Protein AF-A0A1X7M3A1-F1 (afdb_monomer_lite)

Structure (mmCIF, N/CA/C/O backbone):
data_AF-A0A1X7M3A1-F1
#
_entry.id   AF-A0A1X7M3A1-F1
#
loop_
_atom_site.group_PDB
_atom_site.id
_atom_site.type_symbol
_atom_site.label_atom_id
_atom_site.label_alt_id
_atom_site.label_comp_id
_atom_site.label_asym_id
_atom_site.label_entity_id
_atom_site.label_seq_id
_atom_site.pdbx_PDB_ins_code
_atom_site.Cartn_x
_atom_site.Cartn_y
_atom_site.Cartn_z
_atom_site.occupancy
_atom_site.B_iso_or_equiv
_atom_site.auth_seq_id
_atom_site.auth_comp_id
_atom_site.auth_asym_id
_atom_site.auth_atom_id
_atom_site.pdbx_PDB_model_num
ATOM 1 N N . MET A 1 1 ? 24.610 -5.486 -11.138 1.00 40.34 1 MET A N 1
ATOM 2 C CA . MET A 1 1 ? 24.273 -4.386 -10.206 1.00 40.34 1 MET A CA 1
ATOM 3 C C . MET A 1 1 ? 22.806 -4.533 -9.834 1.00 40.34 1 MET A C 1
ATOM 5 O O . MET A 1 1 ? 21.951 -4.354 -10.689 1.00 40.34 1 MET A O 1
ATOM 9 N N . ASN A 1 2 ? 22.515 -4.993 -8.616 1.00 49.44 2 ASN A N 1
ATOM 10 C CA . ASN A 1 2 ? 21.160 -5.357 -8.203 1.00 49.44 2 ASN A CA 1
ATOM 11 C C . ASN A 1 2 ? 20.343 -4.076 -7.988 1.00 49.44 2 ASN A C 1
ATOM 13 O O . ASN A 1 2 ? 20.438 -3.456 -6.929 1.00 49.44 2 ASN A O 1
ATOM 17 N N . GLN A 1 3 ? 19.582 -3.658 -9.002 1.00 53.28 3 GLN A N 1
ATOM 18 C CA . GLN A 1 3 ? 18.645 -2.543 -8.903 1.00 53.28 3 GLN A CA 1
ATOM 19 C C . GLN A 1 3 ? 17.537 -2.942 -7.927 1.00 53.28 3 GLN A C 1
ATOM 21 O O . GLN A 1 3 ? 16.492 -3.468 -8.306 1.00 53.28 3 GLN A O 1
ATOM 26 N N . LYS A 1 4 ? 17.788 -2.752 -6.629 1.00 55.84 4 LYS A N 1
ATOM 27 C CA . LYS A 1 4 ? 16.730 -2.759 -5.627 1.00 55.84 4 LYS A CA 1
ATOM 28 C C . LYS A 1 4 ? 15.758 -1.679 -6.088 1.00 55.84 4 LYS A C 1
ATOM 30 O O . LYS A 1 4 ? 16.116 -0.505 -6.041 1.00 55.84 4 LYS A O 1
ATOM 35 N N . ARG A 1 5 ? 14.580 -2.075 -6.582 1.00 62.12 5 ARG A N 1
ATOM 36 C CA . ARG A 1 5 ? 13.442 -1.171 -6.790 1.00 62.12 5 ARG A CA 1
ATOM 37 C C . ARG A 1 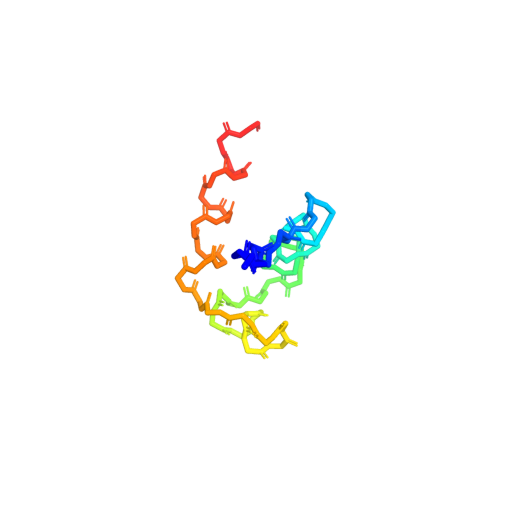5 ? 13.139 -0.554 -5.426 1.00 62.12 5 ARG A C 1
ATOM 39 O O . ARG A 1 5 ? 12.439 -1.142 -4.607 1.00 62.12 5 ARG A O 1
ATOM 46 N N . GLN A 1 6 ? 13.805 0.553 -5.122 1.00 68.12 6 GLN A N 1
ATOM 47 C CA . GLN A 1 6 ? 13.600 1.299 -3.897 1.00 68.12 6 GLN A CA 1
ATOM 48 C C . GLN A 1 6 ? 12.330 2.095 -4.120 1.00 68.12 6 GLN A C 1
ATOM 50 O O . GLN A 1 6 ? 12.335 3.121 -4.788 1.00 68.12 6 GLN A O 1
ATOM 55 N N . PHE A 1 7 ? 11.227 1.570 -3.599 1.00 77.44 7 PHE A N 1
ATOM 56 C CA . PHE A 1 7 ? 10.017 2.357 -3.445 1.00 77.44 7 PHE A CA 1
ATOM 57 C C . PHE A 1 7 ? 10.342 3.507 -2.498 1.00 77.44 7 PHE A C 1
ATOM 59 O O . PHE A 1 7 ? 10.795 3.266 -1.370 1.00 77.44 7 PHE A O 1
ATOM 66 N N . THR A 1 8 ? 10.160 4.734 -2.978 1.00 83.19 8 THR A N 1
ATOM 67 C CA . THR A 1 8 ? 10.386 5.934 -2.178 1.00 83.19 8 THR A CA 1
ATOM 68 C C . THR A 1 8 ? 9.469 5.909 -0.953 1.00 83.19 8 THR A C 1
ATOM 70 O O . THR A 1 8 ? 8.389 5.307 -0.984 1.00 83.19 8 THR A O 1
ATOM 73 N N . PRO A 1 9 ? 9.889 6.516 0.167 1.00 82.88 9 PRO A N 1
ATOM 74 C CA . PRO A 1 9 ? 9.035 6.618 1.349 1.00 82.88 9 PRO A CA 1
ATOM 75 C C . PRO A 1 9 ? 7.710 7.333 1.038 1.00 82.88 9 PRO A C 1
ATOM 77 O O . PRO A 1 9 ? 6.683 6.972 1.605 1.00 82.88 9 PRO A O 1
ATOM 80 N N . GLU A 1 10 ? 7.723 8.279 0.098 1.00 85.06 10 GLU A N 1
ATOM 81 C CA . GLU A 1 10 ? 6.533 8.962 -0.420 1.00 85.06 10 GLU A CA 1
ATOM 82 C C . GLU A 1 10 ? 5.583 7.988 -1.120 1.00 85.06 10 GLU A C 1
ATOM 84 O O . GLU A 1 10 ? 4.417 7.917 -0.748 1.00 85.06 10 GLU A O 1
ATOM 89 N N . PHE A 1 11 ? 6.096 7.132 -2.012 1.00 86.56 11 PHE A N 1
ATOM 90 C CA . PHE A 1 11 ? 5.284 6.114 -2.684 1.00 86.56 11 PHE A CA 1
ATOM 91 C C . PHE A 1 11 ? 4.628 5.150 -1.689 1.00 86.56 11 PHE A C 1
ATOM 93 O O . PHE A 1 11 ? 3.471 4.767 -1.844 1.00 86.56 11 PHE A O 1
ATOM 100 N N . LYS A 1 12 ? 5.348 4.765 -0.626 1.00 86.88 12 LYS A N 1
ATOM 101 C CA . LYS A 1 12 ? 4.775 3.929 0.440 1.00 86.88 12 LYS A CA 1
ATOM 102 C C . LYS A 1 12 ? 3.665 4.661 1.189 1.00 86.88 12 LYS A C 1
ATOM 104 O O . LYS A 1 12 ? 2.643 4.046 1.473 1.00 86.88 12 LYS A O 1
ATOM 109 N N . LYS A 1 13 ? 3.852 5.950 1.497 1.00 87.19 13 LYS A N 1
ATOM 110 C CA . LYS A 1 13 ? 2.831 6.776 2.154 1.00 87.19 13 LYS A CA 1
ATOM 111 C C . LYS A 1 13 ? 1.589 6.925 1.291 1.00 87.19 13 LYS A C 1
ATOM 113 O O . LYS A 1 13 ? 0.509 6.677 1.804 1.00 87.19 13 LYS A O 1
ATOM 118 N N . GLU A 1 14 ? 1.735 7.253 0.009 1.00 88.62 14 GLU A N 1
ATOM 119 C CA . GLU A 1 14 ? 0.602 7.332 -0.920 1.00 88.62 14 GLU A CA 1
ATOM 120 C C . GLU A 1 14 ? -0.137 5.997 -1.014 1.00 88.62 14 GLU A C 1
ATOM 122 O O . GLU A 1 14 ? -1.363 5.959 -0.970 1.00 88.62 14 GLU A O 1
ATOM 127 N N . ALA A 1 15 ? 0.599 4.885 -1.064 1.00 89.00 15 ALA A N 1
ATOM 128 C CA . ALA A 1 15 ? -0.003 3.563 -1.129 1.00 89.00 15 ALA A CA 1
ATOM 129 C C . ALA A 1 15 ? -0.798 3.204 0.138 1.00 89.00 15 ALA A C 1
ATOM 131 O O . ALA A 1 15 ? -1.876 2.614 0.051 1.00 89.00 15 ALA A O 1
ATOM 132 N N . VAL A 1 16 ? -0.281 3.565 1.317 1.00 88.44 16 VAL A N 1
ATOM 133 C CA . VAL A 1 16 ? -0.981 3.380 2.59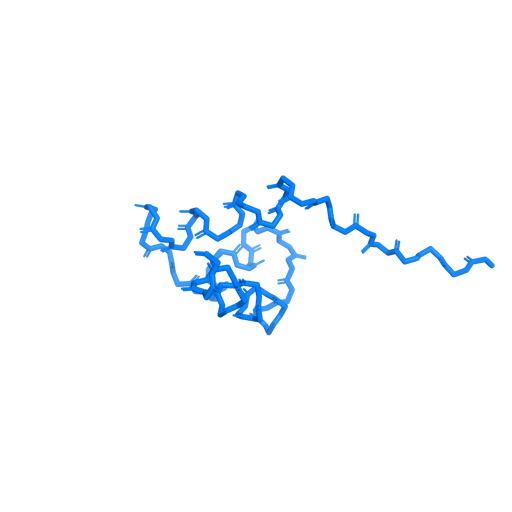6 1.00 88.44 16 VAL A CA 1
ATOM 134 C C . VAL A 1 16 ? -2.171 4.334 2.705 1.00 88.44 16 VAL A C 1
ATOM 136 O O . VAL A 1 16 ? -3.249 3.888 3.087 1.00 88.44 16 VAL A O 1
ATOM 139 N N . ALA A 1 17 ? -2.012 5.595 2.298 1.00 89.12 17 ALA A N 1
ATOM 140 C CA . ALA A 1 17 ? -3.072 6.600 2.261 1.00 89.12 17 ALA A CA 1
ATOM 141 C C . ALA A 1 17 ? -4.229 6.176 1.346 1.00 89.12 17 ALA A C 1
ATOM 143 O O . ALA A 1 17 ? -5.389 6.332 1.702 1.00 89.12 17 ALA A O 1
ATOM 144 N N . LEU A 1 18 ? -3.950 5.527 0.215 1.00 89.31 18 LEU A N 1
ATOM 145 C CA . LEU A 1 18 ? -4.977 4.928 -0.645 1.00 89.31 18 LEU A CA 1
ATOM 146 C C . LEU A 1 18 ? -5.839 3.900 0.108 1.00 89.31 18 LEU A C 1
ATOM 148 O O . LEU A 1 18 ? -7.060 3.873 -0.033 1.00 89.31 18 LEU A O 1
ATOM 152 N N . VAL A 1 19 ? -5.216 3.071 0.945 1.00 87.94 19 VAL A N 1
ATOM 153 C CA . VAL A 1 19 ? -5.923 2.061 1.747 1.00 87.94 19 VAL A CA 1
ATOM 154 C C . VAL A 1 19 ? -6.686 2.704 2.909 1.00 87.94 19 VAL A C 1
ATOM 156 O O . VAL A 1 19 ? -7.823 2.325 3.177 1.00 87.94 19 VAL A O 1
ATOM 159 N N . THR A 1 20 ? -6.087 3.678 3.599 1.00 85.00 20 THR A N 1
ATOM 160 C CA . THR A 1 20 ? -6.667 4.276 4.814 1.00 85.00 20 THR A CA 1
ATOM 161 C C . THR A 1 20 ? -7.644 5.416 4.539 1.00 85.00 20 THR A C 1
ATOM 163 O O . THR A 1 20 ? -8.669 5.498 5.205 1.00 85.00 20 THR A O 1
ATOM 166 N N . GLU A 1 21 ? -7.344 6.295 3.584 1.00 86.56 21 GLU A N 1
ATOM 167 C CA . GLU A 1 21 ? -8.153 7.476 3.252 1.00 86.56 21 GLU A CA 1
ATOM 168 C C . GLU A 1 21 ? -9.222 7.149 2.211 1.00 86.56 21 GLU A C 1
ATOM 170 O O . GLU A 1 21 ? -10.394 7.460 2.408 1.00 86.56 21 GLU A O 1
ATOM 175 N N . GLN A 1 22 ? -8.858 6.455 1.127 1.00 83.88 22 GLN A N 1
ATOM 176 C CA . GLN A 1 22 ? -9.829 6.085 0.090 1.00 83.88 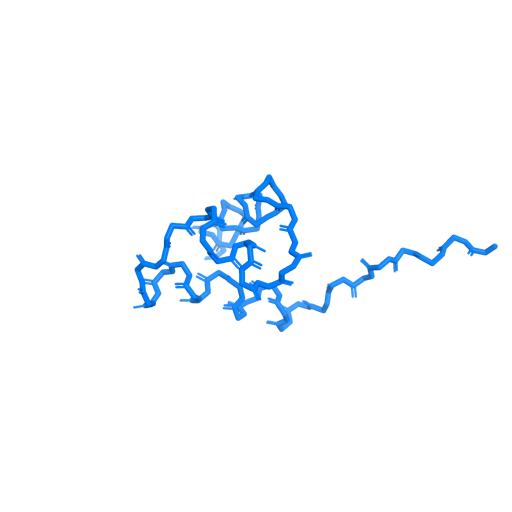22 GLN A CA 1
ATOM 177 C C . GLN A 1 22 ? -10.574 4.770 0.387 1.00 83.88 22 GLN A C 1
ATOM 179 O O . GLN A 1 22 ? -11.376 4.331 -0.434 1.00 83.88 22 GLN A O 1
ATOM 184 N N . ASN A 1 23 ? -10.342 4.137 1.547 1.00 82.19 23 ASN A N 1
ATOM 185 C CA . ASN A 1 23 ? -10.958 2.858 1.937 1.00 82.19 23 ASN A CA 1
ATOM 186 C C . ASN A 1 23 ? -10.747 1.729 0.905 1.00 82.19 23 ASN A C 1
ATOM 188 O O . ASN A 1 23 ? -11.551 0.798 0.807 1.00 82.19 23 ASN A O 1
ATOM 192 N N . TYR A 1 24 ? -9.658 1.782 0.130 1.00 87.19 24 TYR A N 1
ATOM 193 C CA . TYR A 1 24 ? -9.319 0.692 -0.780 1.00 87.19 24 TYR A CA 1
ATOM 194 C C . TYR A 1 24 ? -8.853 -0.523 0.010 1.00 87.19 24 TYR A C 1
ATOM 196 O O . TYR A 1 24 ? -8.115 -0.423 0.988 1.00 87.19 24 TYR A O 1
ATOM 204 N N . THR A 1 25 ? -9.207 -1.711 -0.467 1.00 87.38 25 THR A N 1
ATOM 205 C CA . THR A 1 25 ? -8.595 -2.927 0.067 1.00 87.38 25 THR A CA 1
ATOM 206 C C . THR A 1 25 ? -7.126 -3.003 -0.350 1.00 87.38 25 THR A C 1
ATOM 208 O O . THR A 1 25 ? -6.740 -2.553 -1.431 1.00 87.38 25 THR A O 1
ATOM 211 N N . VAL A 1 26 ? -6.292 -3.635 0.481 1.00 87.62 26 VAL A N 1
ATOM 212 C CA . VAL A 1 26 ? -4.864 -3.853 0.182 1.00 87.62 26 VAL A CA 1
ATOM 213 C C . VAL A 1 26 ? -4.669 -4.535 -1.179 1.00 87.62 26 VAL A C 1
ATOM 215 O O . VAL A 1 26 ? -3.696 -4.266 -1.874 1.00 87.62 26 VAL A O 1
ATOM 218 N N . ALA A 1 27 ? -5.599 -5.397 -1.594 1.00 88.94 27 ALA A N 1
ATOM 219 C CA . ALA A 1 27 ? -5.573 -6.006 -2.917 1.00 88.94 27 ALA A CA 1
ATOM 220 C C . ALA A 1 27 ? -5.817 -4.976 -4.032 1.00 88.94 27 ALA A C 1
ATOM 222 O O . ALA A 1 27 ? -5.004 -4.889 -4.947 1.00 88.94 27 ALA A O 1
ATOM 223 N N . GLN A 1 28 ? -6.873 -4.161 -3.934 1.00 90.12 28 GLN A N 1
ATOM 224 C CA . GLN A 1 28 ? -7.206 -3.168 -4.962 1.00 90.12 28 GLN A CA 1
ATOM 225 C C . GLN A 1 28 ? -6.146 -2.074 -5.088 1.00 90.12 28 GLN A C 1
ATOM 227 O O . GLN A 1 28 ? -5.732 -1.754 -6.200 1.00 90.12 28 GLN A O 1
ATOM 232 N N . ALA A 1 29 ? -5.666 -1.533 -3.966 1.00 90.12 29 ALA A N 1
ATO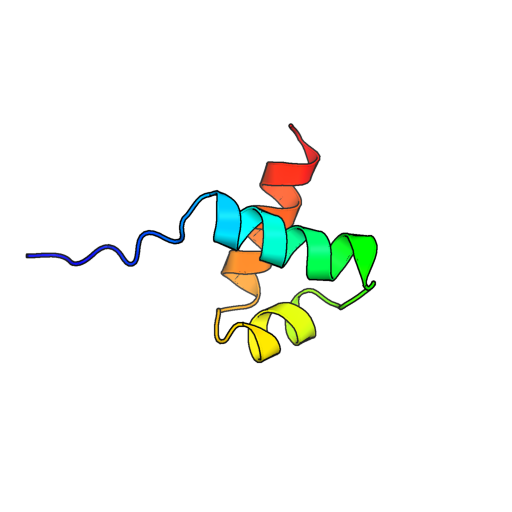M 233 C CA . ALA A 1 29 ? -4.604 -0.534 -3.982 1.00 90.12 29 ALA A CA 1
ATOM 234 C C . ALA A 1 29 ? -3.307 -1.116 -4.569 1.00 90.12 29 ALA A C 1
ATOM 236 O O . ALA A 1 29 ? -2.638 -0.465 -5.367 1.00 90.12 29 ALA A O 1
ATOM 237 N N . ALA A 1 30 ? -2.985 -2.376 -4.263 1.00 89.62 30 ALA A N 1
ATOM 238 C CA . ALA A 1 30 ? -1.822 -3.043 -4.835 1.00 89.62 30 ALA A CA 1
ATOM 239 C C . ALA A 1 30 ? -1.949 -3.258 -6.351 1.00 89.62 30 ALA A C 1
ATOM 241 O O . ALA A 1 30 ? -1.005 -2.959 -7.080 1.00 89.62 30 ALA A O 1
ATOM 242 N N . THR A 1 31 ? -3.116 -3.694 -6.838 1.00 89.69 31 THR A N 1
ATOM 243 C CA . THR A 1 31 ? -3.394 -3.813 -8.278 1.00 89.69 31 THR A CA 1
ATOM 244 C C . THR A 1 31 ? -3.311 -2.457 -8.977 1.00 89.69 31 THR A C 1
ATOM 246 O O . THR A 1 31 ? -2.675 -2.361 -10.023 1.00 89.69 31 THR A O 1
ATOM 249 N N . SER A 1 32 ? -3.884 -1.405 -8.385 1.00 86.94 32 SER A N 1
ATOM 250 C CA . SER A 1 32 ? -3.864 -0.047 -8.946 1.00 86.94 32 SER A CA 1
ATOM 251 C C . SER A 1 32 ? -2.452 0.536 -9.031 1.00 86.94 32 SER A C 1
ATOM 253 O O . SER A 1 32 ? -2.137 1.255 -9.972 1.00 86.94 32 SER A O 1
ATOM 255 N N . L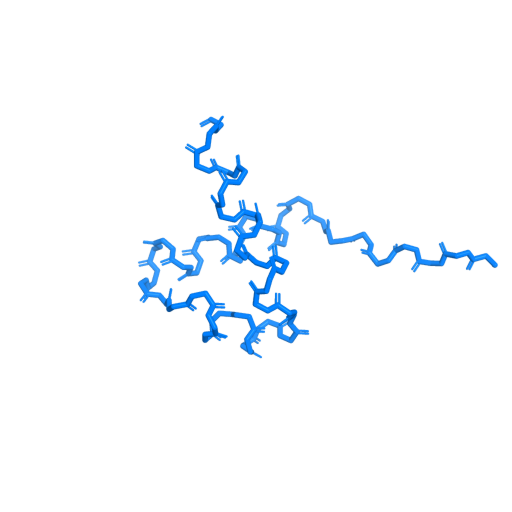EU A 1 33 ? -1.598 0.222 -8.055 1.00 85.62 33 LEU A N 1
ATOM 256 C CA . LEU A 1 33 ? -0.209 0.683 -7.991 1.00 85.62 33 LEU A CA 1
ATOM 257 C C . LEU A 1 33 ? 0.773 -0.260 -8.705 1.00 85.62 33 LEU A C 1
ATOM 259 O O . LEU A 1 33 ? 1.972 0.013 -8.739 1.00 85.62 33 LEU A O 1
ATOM 263 N N . GLY A 1 34 ? 0.296 -1.389 -9.240 1.00 87.56 34 GLY A N 1
ATOM 264 C CA . GLY A 1 34 ? 1.136 -2.397 -9.889 1.00 87.56 34 GLY A CA 1
ATOM 265 C C . GLY A 1 34 ? 2.131 -3.082 -8.943 1.00 87.56 34 GLY A C 1
ATOM 266 O O . GLY A 1 34 ? 3.183 -3.551 -9.383 1.00 87.56 34 GLY A O 1
ATOM 267 N N . ILE A 1 35 ? 1.831 -3.132 -7.642 1.00 87.69 35 ILE A N 1
ATOM 268 C CA . ILE A 1 35 ? 2.659 -3.796 -6.628 1.00 87.69 35 ILE A CA 1
ATOM 269 C C . ILE A 1 35 ? 1.984 -5.065 -6.109 1.00 87.69 35 ILE A C 1
ATOM 271 O O . ILE A 1 35 ? 0.789 -5.289 -6.265 1.00 87.69 35 ILE A O 1
ATOM 275 N N . SER A 1 36 ? 2.755 -5.920 -5.447 1.00 89.25 36 SER A N 1
ATOM 276 C CA . SER A 1 36 ? 2.218 -7.100 -4.776 1.00 89.25 36 SER A CA 1
ATOM 277 C C . SER A 1 36 ? 1.463 -6.720 -3.502 1.00 89.25 36 SER A C 1
ATOM 279 O O . SER A 1 36 ? 1.996 -6.010 -2.646 1.00 89.25 36 SER A O 1
ATOM 281 N N . SER A 1 37 ? 0.266 -7.280 -3.310 1.00 89.81 37 SER A N 1
ATOM 282 C CA . SER A 1 37 ? -0.586 -7.031 -2.133 1.00 89.81 37 SER A CA 1
ATOM 283 C C . SER A 1 37 ? 0.131 -7.326 -0.817 1.00 89.81 37 SER A C 1
ATOM 285 O O . SER A 1 37 ? -0.044 -6.610 0.159 1.00 89.81 37 SER A O 1
ATOM 287 N N . LYS A 1 38 ? 1.024 -8.324 -0.801 1.00 88.62 38 LYS A N 1
ATOM 288 C CA . LYS A 1 38 ? 1.871 -8.644 0.358 1.00 88.62 38 LYS A CA 1
ATOM 289 C C . LYS A 1 38 ? 2.822 -7.502 0.732 1.00 88.62 38 LYS A C 1
ATOM 291 O O . LYS A 1 38 ? 3.040 -7.250 1.910 1.00 88.62 38 LYS A O 1
ATOM 296 N N . THR A 1 39 ? 3.369 -6.804 -0.261 1.00 87.88 39 THR A N 1
ATOM 297 C CA . THR A 1 39 ? 4.257 -5.653 -0.050 1.00 87.88 39 THR A CA 1
ATOM 298 C C . THR A 1 39 ? 3.485 -4.491 0.551 1.00 87.88 39 THR A C 1
ATOM 300 O O . THR A 1 39 ? 3.926 -3.916 1.544 1.00 87.88 39 THR A O 1
ATOM 303 N N . LEU A 1 40 ? 2.307 -4.201 -0.008 1.00 88.94 40 LEU A N 1
ATOM 304 C CA . LEU A 1 40 ? 1.443 -3.146 0.501 1.00 88.94 40 LEU A CA 1
ATOM 305 C C . LEU A 1 40 ? 0.939 -3.455 1.914 1.00 88.94 40 LEU A C 1
ATOM 307 O O . LEU A 1 40 ? 0.978 -2.585 2.775 1.00 88.94 40 LEU A O 1
ATOM 311 N N . HIS A 1 41 ? 0.558 -4.707 2.182 1.00 89.19 41 HIS A N 1
ATOM 312 C CA . HIS A 1 41 ? 0.152 -5.160 3.512 1.00 89.19 41 HIS A CA 1
ATOM 313 C C . HIS A 1 41 ? 1.243 -4.900 4.557 1.00 89.19 41 HIS A C 1
ATOM 315 O O . HIS A 1 41 ? 0.973 -4.325 5.606 1.00 89.19 41 HIS A O 1
ATOM 321 N N . THR A 1 42 ? 2.493 -5.262 4.248 1.00 88.62 42 THR A N 1
ATOM 322 C CA . THR A 1 42 ? 3.634 -4.995 5.131 1.00 88.62 42 THR A CA 1
ATOM 323 C C . THR A 1 42 ? 3.818 -3.499 5.383 1.00 88.62 42 THR A C 1
ATOM 325 O O . THR A 1 42 ? 4.104 -3.114 6.511 1.00 88.62 42 THR A O 1
ATOM 328 N N . TRP A 1 43 ? 3.642 -2.641 4.373 1.00 88.94 43 TRP A N 1
ATOM 329 C CA . TRP A 1 43 ? 3.757 -1.191 4.555 1.00 88.94 43 TRP A CA 1
ATOM 330 C C . TRP A 1 43 ? 2.642 -0.621 5.424 1.00 88.94 43 TRP A C 1
ATOM 332 O O . TRP A 1 43 ? 2.946 0.125 6.345 1.00 88.94 43 TRP A O 1
ATOM 342 N N . VAL A 1 44 ? 1.388 -1.020 5.201 1.00 85.75 44 VAL A N 1
ATOM 343 C CA . VAL A 1 44 ? 0.249 -0.587 6.030 1.00 85.75 44 VAL A CA 1
ATOM 344 C C . VAL A 1 44 ? 0.469 -0.982 7.494 1.00 85.75 44 VAL A C 1
ATOM 346 O O . VAL A 1 44 ? 0.294 -0.153 8.385 1.00 85.75 44 VAL A 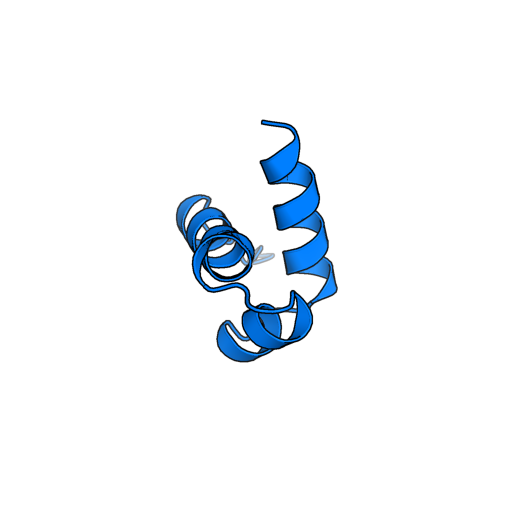O 1
ATOM 349 N N . THR A 1 45 ? 0.924 -2.212 7.748 1.00 85.69 45 THR A N 1
ATOM 350 C CA . THR A 1 45 ? 1.225 -2.697 9.104 1.00 85.69 45 THR A CA 1
ATOM 351 C C . THR A 1 45 ? 2.399 -1.954 9.745 1.00 85.69 45 THR A C 1
ATOM 353 O O . THR A 1 45 ? 2.318 -1.592 10.914 1.00 85.69 45 THR A O 1
ATOM 356 N N . LEU A 1 46 ? 3.476 -1.691 8.995 1.00 83.38 46 LEU A N 1
ATOM 357 C CA . LEU A 1 46 ? 4.631 -0.936 9.497 1.00 83.38 46 LEU A CA 1
ATOM 358 C C . LEU A 1 46 ? 4.284 0.531 9.782 1.00 83.38 46 LEU A C 1
ATOM 360 O O . LEU A 1 46 ? 4.698 1.066 10.803 1.00 83.38 46 LEU A O 1
ATOM 364 N N . THR A 1 47 ? 3.519 1.179 8.900 1.00 80.94 47 THR A N 1
ATOM 365 C CA . THR A 1 47 ? 3.124 2.587 9.040 1.00 80.94 47 THR A CA 1
ATOM 366 C C . THR A 1 47 ? 2.120 2.794 10.169 1.00 80.94 47 THR A C 1
ATOM 368 O O . THR A 1 47 ? 2.149 3.834 10.813 1.00 80.94 47 THR A O 1
ATOM 371 N N . ARG A 1 48 ? 1.264 1.808 10.461 1.00 69.56 48 ARG A N 1
ATOM 372 C CA . ARG A 1 48 ? 0.304 1.899 11.572 1.00 69.56 48 ARG A CA 1
ATOM 373 C C . ARG A 1 48 ? 0.958 1.865 12.961 1.00 69.56 48 ARG A C 1
ATOM 375 O O . ARG A 1 48 ? 0.294 2.193 13.936 1.00 69.56 48 ARG A O 1
ATOM 382 N N . ASN A 1 49 ? 2.232 1.484 13.047 1.00 61.09 49 ASN A N 1
ATOM 383 C CA . ASN A 1 49 ? 3.017 1.467 14.283 1.00 61.09 49 ASN A CA 1
ATOM 384 C C . ASN A 1 49 ? 4.040 2.625 14.349 1.00 61.09 49 ASN A C 1
ATOM 386 O O . ASN A 1 49 ? 5.068 2.488 15.015 1.00 61.09 49 ASN A O 1
ATOM 390 N N . GLN A 1 50 ? 3.799 3.723 13.624 1.00 54.44 50 GLN A N 1
ATOM 391 C CA . GLN A 1 50 ? 4.650 4.918 13.612 1.00 54.44 50 GLN A CA 1
ATOM 392 C C . GLN A 1 50 ? 3.968 6.110 14.285 1.00 54.44 50 GLN A C 1
ATOM 394 O O . GLN A 1 50 ? 2.722 6.190 14.213 1.00 54.44 50 GLN A O 1
#

Foldseek 3Di:
DDPPPPCDPVNLVVLLCCCVVVVDQLVRSCVVSVHDSVVNVVSNVVVVVD

Sequence (50 aa):
MNQKRQFTPEFKKEAVALVTEQNYTVAQAATSLGISSKTLHTWVTLTRNQ

Radius of gyration: 10.83 Å; chains: 1; bounding box: 35×18×24 Å

Secondary structure (DSSP, 8-state):
--------HHHHHHHHHHHHTS---HHHHHHHTTS-HHHHHHHHHHHTT-

pLDDT: mean 81.58, std 12.29, range [40.34, 90.12]